Protein AF-A0A6N8NUA3-F1 (afdb_monomer_lite)

Structure (mmCIF, N/CA/C/O backbone):
data_AF-A0A6N8NUA3-F1
#
_entry.id   AF-A0A6N8NUA3-F1
#
loop_
_atom_site.group_PDB
_atom_site.id
_atom_site.type_symbol
_atom_site.label_atom_id
_atom_site.label_alt_id
_atom_site.label_comp_id
_atom_site.label_asym_id
_atom_site.label_entity_id
_atom_site.label_seq_id
_atom_site.pdbx_PDB_ins_code
_atom_site.Cartn_x
_atom_site.Cartn_y
_atom_site.Cartn_z
_atom_site.occupancy
_atom_site.B_iso_or_equiv
_atom_site.auth_seq_id
_atom_site.auth_comp_id
_atom_site.auth_asym_id
_atom_site.auth_atom_id
_atom_site.pdbx_PDB_model_num
ATOM 1 N N . ASN A 1 1 ? -1.087 -1.742 -4.085 1.00 94.00 1 ASN A N 1
ATOM 2 C CA . ASN A 1 1 ? -1.673 -2.567 -3.005 1.00 94.00 1 ASN A CA 1
ATOM 3 C C . ASN A 1 1 ? -3.126 -2.852 -3.309 1.00 94.00 1 ASN A C 1
ATOM 5 O O . ASN A 1 1 ? -3.869 -1.908 -3.528 1.00 94.00 1 ASN A O 1
ATOM 9 N N . MET A 1 2 ? -3.511 -4.124 -3.351 1.00 96.88 2 MET A N 1
ATOM 10 C CA . MET A 1 2 ? -4.907 -4.555 -3.400 1.00 96.88 2 MET A CA 1
ATOM 11 C C . MET A 1 2 ? -5.216 -5.267 -2.086 1.00 96.88 2 MET A C 1
ATOM 13 O O . MET A 1 2 ? -4.461 -6.149 -1.675 1.00 96.88 2 MET A O 1
ATOM 17 N N . VAL A 1 3 ? -6.292 -4.846 -1.430 1.00 97.88 3 VAL A N 1
ATOM 18 C CA . VAL A 1 3 ? -6.816 -5.449 -0.201 1.00 97.88 3 VAL A CA 1
ATOM 19 C C . VAL A 1 3 ? -8.225 -5.954 -0.476 1.00 97.88 3 VAL A C 1
ATOM 21 O O . VAL A 1 3 ? -8.944 -5.342 -1.266 1.00 97.88 3 VAL A O 1
ATOM 24 N N . TYR A 1 4 ? -8.608 -7.070 0.137 1.00 97.56 4 TYR A N 1
ATOM 25 C CA . TYR A 1 4 ? -9.948 -7.628 -0.008 1.00 97.56 4 TYR A CA 1
ATOM 26 C C . TYR A 1 4 ? -10.463 -8.208 1.307 1.00 97.56 4 TYR A C 1
ATOM 28 O O . TYR A 1 4 ? -9.679 -8.568 2.188 1.00 97.56 4 TYR A O 1
ATOM 36 N N . ALA A 1 5 ? -11.786 -8.314 1.380 1.00 97.12 5 ALA A N 1
ATOM 37 C CA . ALA A 1 5 ? -12.516 -9.127 2.337 1.00 97.12 5 ALA A CA 1
ATOM 38 C C . ALA A 1 5 ? -13.622 -9.892 1.589 1.00 97.12 5 ALA A C 1
ATOM 40 O O . ALA A 1 5 ? -14.141 -9.375 0.595 1.00 97.12 5 ALA A O 1
ATOM 41 N N . ASP A 1 6 ? -13.969 -11.099 2.029 1.00 98.06 6 ASP A N 1
ATOM 42 C CA . ASP A 1 6 ? -15.031 -11.911 1.419 1.00 98.06 6 ASP A CA 1
ATOM 43 C C . ASP A 1 6 ? -16.120 -12.348 2.416 1.00 98.06 6 ASP A C 1
ATOM 45 O O . ASP A 1 6 ? -16.045 -12.092 3.619 1.00 98.06 6 ASP A O 1
ATOM 49 N N . VAL A 1 7 ? -17.170 -12.988 1.891 1.00 98.00 7 VAL A N 1
ATOM 50 C CA . VAL A 1 7 ? -18.339 -13.441 2.669 1.00 98.00 7 VAL A CA 1
ATOM 51 C C . VAL A 1 7 ? -18.059 -14.660 3.553 1.00 98.00 7 VAL A C 1
ATOM 53 O O . VAL A 1 7 ? -18.879 -14.981 4.408 1.00 98.00 7 VAL A O 1
ATOM 56 N N . GLU A 1 8 ? -16.922 -15.333 3.365 1.00 98.25 8 GLU A N 1
ATOM 57 C CA . GLU A 1 8 ? -16.464 -16.433 4.223 1.00 98.25 8 GLU A CA 1
ATOM 58 C C . GLU A 1 8 ? -15.652 -15.911 5.420 1.00 98.25 8 GLU A C 1
ATOM 60 O O . GLU A 1 8 ? -15.289 -16.676 6.314 1.00 98.25 8 GLU A O 1
ATOM 65 N N . GLY A 1 9 ? -15.406 -14.597 5.468 1.00 96.25 9 GLY A N 1
ATOM 66 C CA . GLY A 1 9 ? -14.662 -13.932 6.529 1.00 96.25 9 GLY A CA 1
ATOM 67 C C . GLY A 1 9 ? -13.156 -13.888 6.286 1.00 96.25 9 GLY A C 1
ATOM 68 O O . GLY A 1 9 ? -12.416 -13.567 7.217 1.00 96.25 9 GLY A O 1
ATOM 69 N N . ASN A 1 10 ? -12.681 -14.186 5.070 1.00 98.31 10 ASN A N 1
ATOM 70 C CA . ASN A 1 10 ? -11.266 -14.022 4.760 1.00 98.31 10 ASN A CA 1
ATOM 71 C C . ASN A 1 10 ? -10.935 -12.556 4.503 1.00 98.31 10 ASN A C 1
ATOM 73 O O . ASN A 1 10 ? -11.705 -11.826 3.878 1.00 98.31 10 ASN A O 1
ATOM 77 N N . ILE A 1 11 ? -9.733 -12.163 4.910 1.00 98.19 11 ILE A N 1
ATOM 78 C CA . ILE A 1 11 ? -9.096 -10.913 4.511 1.00 98.19 11 ILE A CA 1
ATOM 79 C C . ILE A 1 11 ? -7.761 -11.211 3.848 1.00 98.19 11 ILE A C 1
ATOM 81 O O . ILE A 1 11 ? -7.002 -12.081 4.285 1.00 98.19 11 ILE A O 1
ATOM 85 N N . GLY A 1 12 ? -7.432 -10.454 2.809 1.00 98.19 12 GLY A N 1
ATOM 86 C CA . GLY A 1 12 ? -6.157 -10.630 2.140 1.00 98.19 12 GLY A CA 1
ATOM 87 C C . GLY A 1 12 ? -5.601 -9.375 1.503 1.00 98.19 12 GLY A C 1
ATOM 88 O O . GLY A 1 12 ? -6.274 -8.364 1.305 1.00 98.19 12 GLY A O 1
ATOM 89 N N . TYR A 1 13 ? -4.314 -9.467 1.209 1.00 98.12 13 TYR A N 1
ATOM 90 C CA . TYR A 1 13 ? -3.499 -8.409 0.648 1.00 98.12 13 TYR A CA 1
ATOM 91 C C . TYR A 1 13 ? -2.567 -8.983 -0.407 1.00 98.12 13 TYR A C 1
ATOM 93 O O . TYR A 1 13 ? -1.957 -10.036 -0.214 1.00 98.12 13 TYR A O 1
ATOM 101 N N . VAL A 1 14 ? -2.398 -8.236 -1.492 1.00 96.62 14 VAL A N 1
ATOM 102 C CA . VAL A 1 14 ? -1.328 -8.455 -2.456 1.00 96.62 14 VAL A CA 1
ATOM 103 C C . VAL A 1 14 ? -0.785 -7.121 -2.960 1.00 96.62 14 VAL A C 1
ATOM 105 O O . VAL A 1 14 ? -1.530 -6.173 -3.242 1.00 96.62 14 VAL A O 1
ATOM 108 N N . SER A 1 15 ? 0.533 -7.047 -3.126 1.00 95.94 15 SER A N 1
ATOM 109 C CA . SER A 1 15 ? 1.147 -6.014 -3.956 1.00 95.94 15 SER A CA 1
ATOM 110 C C . SER A 1 15 ? 0.789 -6.277 -5.422 1.00 95.94 15 SER A C 1
ATOM 112 O O . SER A 1 15 ? 1.426 -7.067 -6.124 1.00 95.94 15 SER A O 1
ATOM 114 N N . ALA A 1 16 ? -0.325 -5.683 -5.848 1.00 92.75 16 ALA A N 1
ATOM 115 C CA . ALA A 1 16 ? -0.829 -5.783 -7.210 1.00 92.75 16 ALA A CA 1
ATOM 116 C C . ALA A 1 16 ? 0.056 -5.008 -8.198 1.00 92.75 16 ALA A C 1
ATOM 118 O O . ALA A 1 16 ? 0.667 -4.000 -7.844 1.00 92.75 16 ALA A O 1
ATOM 119 N N . GLY A 1 17 ? 0.061 -5.461 -9.451 1.00 92.50 17 GLY A N 1
ATOM 120 C CA . GLY A 1 17 ? 0.871 -4.892 -10.526 1.00 92.50 17 GLY A CA 1
ATOM 121 C C . GLY A 1 17 ? 2.084 -5.751 -10.882 1.00 92.50 17 GLY A C 1
ATOM 122 O O . GLY A 1 17 ? 2.422 -6.720 -10.192 1.00 92.50 17 GLY A O 1
ATOM 123 N N . ARG A 1 18 ? 2.709 -5.402 -12.010 1.00 95.25 18 ARG A N 1
ATOM 124 C CA . ARG A 1 18 ? 3.973 -5.982 -12.469 1.00 95.25 18 ARG A CA 1
ATOM 125 C C . ARG A 1 18 ? 5.102 -5.053 -12.047 1.00 95.25 18 ARG A C 1
ATOM 127 O O . ARG A 1 18 ? 5.049 -3.864 -12.342 1.00 95.25 18 ARG A O 1
ATOM 134 N N . VAL A 1 19 ? 6.113 -5.609 -11.391 1.00 95.88 19 VAL A N 1
ATOM 135 C CA . VAL A 1 19 ? 7.308 -4.868 -10.977 1.00 95.88 19 VAL A CA 1
ATOM 136 C C . VAL A 1 19 ? 8.444 -5.279 -11.907 1.00 95.88 19 VAL A C 1
ATOM 138 O O . VAL A 1 19 ? 8.739 -6.475 -11.967 1.00 95.88 19 VAL A O 1
ATOM 141 N N . PRO A 1 20 ? 9.020 -4.355 -12.690 1.00 96.12 20 PRO A N 1
ATOM 142 C CA . PRO A 1 20 ? 10.084 -4.693 -13.621 1.00 96.12 20 PRO A CA 1
ATOM 143 C C . PRO A 1 20 ? 11.374 -5.044 -12.881 1.00 96.12 20 PRO A C 1
ATOM 145 O O . PRO A 1 20 ? 11.720 -4.413 -11.884 1.00 96.12 20 PRO A O 1
ATOM 148 N N . LEU A 1 21 ? 12.091 -6.039 -13.394 1.00 96.25 21 LEU A N 1
ATOM 149 C CA . LEU A 1 21 ? 13.466 -6.311 -12.994 1.00 96.25 21 LEU A CA 1
ATOM 150 C C . LEU A 1 21 ? 14.394 -5.464 -13.855 1.00 96.25 21 LEU A C 1
ATOM 152 O O . LEU A 1 21 ? 14.280 -5.471 -15.081 1.00 96.25 21 LEU A O 1
ATOM 156 N N . ARG A 1 22 ? 15.316 -4.761 -13.205 1.00 94.25 22 ARG A N 1
ATOM 157 C CA . ARG A 1 22 ? 16.369 -3.978 -13.854 1.00 94.25 22 ARG A CA 1
ATOM 158 C C . ARG A 1 22 ? 17.685 -4.745 -13.777 1.00 94.25 22 ARG A C 1
ATOM 160 O O . ARG A 1 22 ? 17.889 -5.515 -12.836 1.00 94.25 22 ARG A O 1
ATOM 167 N N . GLY A 1 23 ? 18.529 -4.587 -14.793 1.00 92.00 23 GLY A N 1
ATOM 168 C CA . GLY A 1 23 ? 19.850 -5.211 -14.823 1.00 92.00 23 GLY A CA 1
ATOM 169 C C . GLY A 1 23 ? 20.750 -4.698 -13.697 1.00 92.00 23 GLY A C 1
ATOM 170 O O . GLY A 1 23 ? 20.531 -3.613 -13.168 1.00 92.00 23 GLY A O 1
ATOM 171 N N . ALA A 1 24 ? 21.782 -5.468 -13.343 1.00 91.38 24 ALA A N 1
ATOM 172 C CA . ALA A 1 24 ? 22.755 -5.054 -12.326 1.00 91.38 24 ALA A CA 1
ATOM 173 C C . ALA A 1 24 ? 23.539 -3.786 -12.724 1.00 91.38 24 ALA A C 1
ATOM 175 O O . ALA A 1 24 ? 24.013 -3.067 -11.851 1.00 91.38 24 ALA A O 1
ATOM 176 N N . ASP A 1 25 ? 23.633 -3.513 -14.029 1.00 94.50 25 ASP A N 1
ATOM 177 C CA . ASP A 1 25 ? 24.328 -2.355 -14.601 1.00 94.50 25 ASP A CA 1
ATOM 178 C C . ASP A 1 25 ? 23.411 -1.122 -14.792 1.00 94.50 25 ASP A C 1
ATOM 180 O O . ASP A 1 25 ? 23.856 -0.100 -15.329 1.00 94.50 25 ASP A O 1
ATOM 184 N N . ASP A 1 26 ? 22.135 -1.203 -14.385 1.00 95.25 26 ASP A N 1
ATOM 185 C CA . ASP A 1 26 ? 21.214 -0.059 -14.334 1.00 95.25 26 ASP A CA 1
ATOM 186 C C . ASP A 1 26 ? 21.506 0.763 -13.073 1.00 95.25 26 ASP A C 1
ATOM 188 O O . ASP A 1 26 ? 21.111 0.395 -11.969 1.00 95.25 26 ASP A O 1
ATOM 192 N N . ASP A 1 27 ? 22.198 1.885 -13.251 1.00 94.62 27 ASP A N 1
ATOM 193 C CA . ASP A 1 27 ? 22.587 2.820 -12.191 1.00 94.62 27 ASP A CA 1
ATOM 194 C C . ASP A 1 27 ? 21.517 3.872 -11.858 1.00 94.62 27 ASP A C 1
ATOM 196 O O . ASP A 1 27 ? 21.684 4.650 -10.917 1.00 94.62 27 ASP A O 1
ATOM 200 N N . LEU A 1 28 ? 20.419 3.920 -12.617 1.00 94.38 28 LEU A N 1
ATOM 201 C CA . LEU A 1 28 ? 19.330 4.872 -12.403 1.00 94.38 28 LEU A CA 1
ATOM 202 C C . LEU A 1 28 ? 18.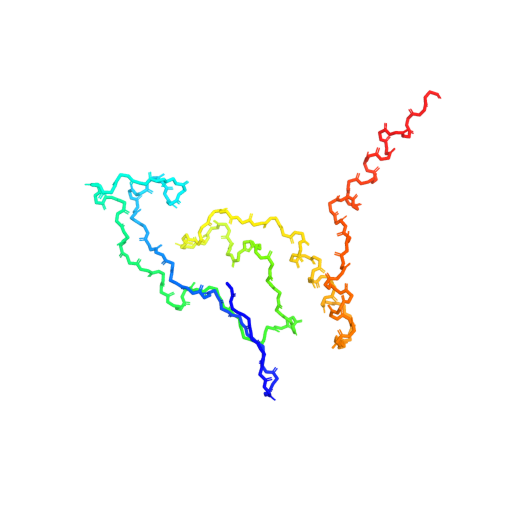215 4.268 -11.557 1.00 94.38 28 LEU A C 1
ATOM 204 O O . LEU A 1 28 ? 17.462 5.011 -10.932 1.00 94.38 28 LEU A O 1
ATOM 208 N N . HIS A 1 29 ? 18.066 2.942 -11.556 1.00 89.44 29 HIS A N 1
ATOM 209 C CA . HIS A 1 29 ? 17.057 2.207 -10.785 1.00 89.44 29 HIS A CA 1
ATOM 210 C C . HIS A 1 29 ? 15.615 2.722 -10.997 1.00 89.44 29 HIS A C 1
ATOM 212 O O . HIS A 1 29 ? 14.732 2.543 -10.160 1.00 89.44 29 HIS A O 1
ATOM 218 N N . GLY A 1 30 ? 15.347 3.361 -12.143 1.00 89.81 30 GLY A N 1
ATOM 219 C CA . GLY A 1 30 ? 14.065 4.003 -12.447 1.00 89.81 30 GLY A CA 1
ATOM 220 C C . GLY A 1 30 ? 13.769 5.300 -11.681 1.00 89.81 30 GLY A C 1
ATOM 221 O O . GLY A 1 30 ? 12.624 5.741 -11.701 1.00 89.81 30 GLY A O 1
ATOM 222 N N . LEU A 1 31 ? 14.765 5.904 -11.029 1.00 92.75 31 LEU A N 1
ATOM 223 C CA . LEU A 1 31 ? 14.656 7.179 -10.305 1.00 92.75 31 LEU A CA 1
ATOM 224 C C . LEU A 1 31 ? 14.752 8.409 -11.216 1.00 92.75 31 LEU A C 1
ATOM 226 O O . LEU A 1 31 ? 14.416 9.519 -10.810 1.00 92.75 31 LEU A O 1
ATOM 230 N N . ALA A 1 32 ? 15.226 8.225 -12.446 1.00 93.62 32 ALA A N 1
ATOM 231 C CA . ALA A 1 32 ? 15.369 9.279 -13.438 1.00 93.62 32 ALA A CA 1
ATOM 232 C C . ALA A 1 32 ? 15.098 8.732 -14.849 1.00 93.62 32 ALA A C 1
ATOM 234 O O . ALA A 1 32 ? 15.150 7.516 -15.054 1.00 93.62 32 ALA A O 1
ATOM 235 N N . PRO A 1 33 ? 14.814 9.604 -15.836 1.00 95.69 33 PRO A N 1
ATOM 236 C CA . PRO A 1 33 ? 14.715 9.190 -17.230 1.00 95.69 33 PRO A CA 1
ATOM 237 C C . PRO A 1 33 ? 16.006 8.510 -17.706 1.00 95.69 33 PRO A C 1
ATOM 239 O O . PRO A 1 33 ? 17.083 9.100 -17.631 1.00 95.69 33 PRO A O 1
ATOM 242 N N . SER A 1 34 ? 15.885 7.287 -18.221 1.00 95.69 34 SER A N 1
ATOM 243 C CA . SER A 1 34 ? 17.020 6.507 -18.719 1.00 95.69 34 SER A CA 1
ATOM 244 C C . SER A 1 34 ? 17.304 6.766 -20.206 1.00 95.69 34 SER A C 1
ATOM 246 O O . SER A 1 34 ? 16.361 6.915 -20.991 1.00 95.69 34 SER A O 1
ATOM 248 N N . PRO A 1 35 ? 18.581 6.767 -20.630 1.00 96.94 35 PRO A N 1
ATOM 249 C CA . PRO A 1 35 ? 18.984 6.663 -22.033 1.00 96.94 35 PRO A CA 1
ATOM 250 C C . PRO A 1 35 ? 18.412 5.412 -22.718 1.00 96.94 35 PRO A C 1
ATOM 252 O O . PRO A 1 35 ? 18.985 4.329 -22.661 1.00 96.94 35 PRO A O 1
ATOM 255 N N . GLY A 1 36 ? 17.281 5.551 -23.412 1.00 96.06 36 GLY A N 1
ATOM 256 C CA . GLY A 1 36 ? 16.577 4.415 -24.029 1.00 96.06 36 GLY A CA 1
ATOM 257 C C . GLY A 1 36 ? 17.310 3.733 -25.195 1.00 96.06 36 GLY A C 1
ATOM 258 O O . GLY A 1 36 ? 16.804 2.761 -25.742 1.00 96.06 36 GLY A O 1
ATOM 259 N N . TRP A 1 37 ? 18.470 4.250 -25.609 1.00 96.81 37 TRP A N 1
ATOM 260 C CA . TRP A 1 37 ? 19.339 3.628 -26.615 1.00 96.81 37 TRP A CA 1
ATOM 261 C C . TRP A 1 37 ? 20.418 2.716 -26.006 1.00 96.81 37 TRP A C 1
ATOM 263 O O . TRP A 1 37 ? 21.140 2.060 -26.753 1.00 96.81 37 TRP A O 1
ATOM 273 N N . GLU A 1 38 ? 20.557 2.669 -24.678 1.00 97.31 38 GLU A N 1
ATOM 274 C CA . GLU A 1 38 ? 21.504 1.792 -23.983 1.00 97.31 38 GLU A CA 1
ATOM 275 C C . GLU A 1 38 ? 20.772 0.591 -23.372 1.00 97.31 38 GLU A C 1
ATOM 277 O O . GLU A 1 38 ? 19.969 0.744 -22.453 1.00 97.31 38 GLU A O 1
ATOM 282 N N . SER A 1 39 ? 21.108 -0.625 -23.813 1.00 95.88 39 SER A N 1
ATOM 283 C CA . SER A 1 39 ? 20.444 -1.861 -23.363 1.00 95.88 39 SER A CA 1
ATOM 284 C C . SER A 1 39 ? 20.598 -2.155 -21.868 1.00 95.88 39 SER A C 1
ATOM 286 O O . SER A 1 39 ? 19.880 -2.989 -21.323 1.00 95.88 39 SER A O 1
ATOM 288 N N . ARG A 1 40 ? 21.536 -1.488 -21.178 1.00 96.31 40 ARG A N 1
ATOM 289 C CA . ARG A 1 40 ? 21.711 -1.624 -19.723 1.00 96.31 40 ARG A CA 1
ATOM 290 C C . ARG A 1 40 ? 20.490 -1.153 -18.925 1.00 96.31 40 ARG A C 1
ATOM 292 O O . ARG A 1 40 ? 20.328 -1.572 -17.786 1.00 96.31 40 ARG A O 1
ATOM 299 N N . TYR A 1 41 ? 19.634 -0.330 -19.533 1.00 97.00 41 TYR A N 1
ATOM 300 C CA . TYR A 1 41 ? 18.402 0.188 -18.934 1.00 97.00 41 TYR A CA 1
ATOM 301 C C . TYR A 1 41 ? 17.138 -0.583 -19.333 1.00 97.00 41 TYR A C 1
ATOM 303 O O . TYR A 1 41 ? 16.036 -0.237 -18.896 1.00 97.00 41 TYR A O 1
ATOM 311 N N . ASP A 1 42 ? 17.271 -1.625 -20.155 1.00 95.88 42 ASP A N 1
ATOM 312 C CA . ASP A 1 42 ? 16.140 -2.473 -20.513 1.00 95.88 42 ASP A CA 1
ATOM 313 C C . ASP A 1 42 ? 15.660 -3.281 -19.300 1.00 95.88 42 ASP A C 1
ATOM 315 O O . ASP A 1 42 ? 16.430 -3.724 -18.442 1.00 95.88 42 ASP A O 1
ATOM 319 N N . TRP A 1 43 ? 14.352 -3.527 -19.240 1.00 96.00 43 TRP A N 1
ATOM 320 C CA . TRP A 1 43 ? 13.796 -4.446 -18.252 1.00 96.00 43 TRP A CA 1
ATOM 321 C C . TRP A 1 43 ? 14.156 -5.883 -18.626 1.00 96.00 43 TRP A C 1
ATOM 323 O O . TRP A 1 43 ? 13.799 -6.365 -19.700 1.00 96.00 43 TRP A O 1
ATOM 333 N N . ILE A 1 44 ? 14.790 -6.607 -17.705 1.00 96.31 44 ILE A N 1
ATOM 334 C CA . ILE A 1 44 ? 15.236 -7.996 -17.914 1.00 96.31 44 ILE A CA 1
ATOM 335 C C . ILE A 1 44 ? 14.190 -9.037 -17.493 1.00 96.31 44 ILE A C 1
ATOM 337 O O . ILE A 1 44 ? 14.455 -10.237 -17.452 1.00 96.31 44 ILE A O 1
ATOM 341 N N . GLY A 1 45 ? 12.989 -8.583 -17.145 1.00 96.81 45 GLY A N 1
ATOM 342 C CA . GLY A 1 45 ? 11.892 -9.425 -16.697 1.00 96.81 45 GLY A CA 1
ATOM 343 C C . GLY A 1 45 ? 11.014 -8.712 -15.682 1.00 96.81 45 GLY A C 1
ATOM 344 O O . GLY A 1 45 ? 10.971 -7.484 -15.614 1.00 96.81 45 GLY A O 1
ATOM 345 N N . TYR A 1 46 ? 10.303 -9.501 -14.882 1.00 97.81 46 TYR A N 1
ATOM 346 C CA . TYR A 1 46 ? 9.420 -9.006 -13.834 1.00 97.81 46 TYR A CA 1
ATOM 347 C C . TYR A 1 46 ? 9.589 -9.839 -12.572 1.00 97.81 46 TYR A C 1
ATOM 349 O O . TYR A 1 46 ? 9.864 -11.037 -12.654 1.00 97.81 46 TYR A O 1
ATOM 357 N N . VAL A 1 47 ? 9.397 -9.208 -11.414 1.00 96.94 47 VAL A N 1
ATOM 358 C CA . VAL A 1 47 ? 9.402 -9.896 -10.121 1.00 96.94 47 VAL A CA 1
ATOM 359 C C . VAL A 1 47 ? 8.389 -11.049 -10.170 1.00 96.94 47 VAL A C 1
ATOM 361 O O . VAL A 1 47 ? 7.229 -10.810 -10.529 1.00 96.94 47 VAL A O 1
ATOM 364 N N . PRO A 1 48 ? 8.789 -12.289 -9.821 1.00 96.06 48 PRO A N 1
ATOM 365 C CA . PRO A 1 48 ? 7.878 -13.426 -9.802 1.00 96.06 48 PRO A CA 1
ATOM 366 C C . PRO A 1 48 ? 6.686 -13.169 -8.884 1.00 96.06 48 PRO A C 1
ATOM 368 O O . PRO A 1 48 ? 6.848 -12.635 -7.788 1.00 96.06 48 PRO A O 1
ATOM 371 N N . GLU A 1 49 ? 5.493 -13.613 -9.285 1.00 94.50 49 GLU A N 1
ATOM 372 C CA . GLU A 1 49 ? 4.279 -13.434 -8.481 1.00 94.50 49 GLU A CA 1
ATOM 373 C C . GLU A 1 49 ? 4.475 -13.920 -7.041 1.00 94.50 49 GLU A C 1
ATOM 375 O O . GLU A 1 49 ? 4.136 -13.203 -6.099 1.00 94.50 49 GLU A O 1
ATOM 380 N N . SER A 1 50 ? 5.072 -15.103 -6.861 1.00 94.25 50 SER A N 1
ATOM 381 C CA . SER A 1 50 ? 5.356 -15.722 -5.558 1.00 94.25 50 SER A CA 1
ATOM 382 C C . SER A 1 50 ? 6.270 -14.894 -4.652 1.00 94.25 50 SER A C 1
ATOM 384 O O . SER A 1 50 ? 6.199 -15.054 -3.438 1.00 94.25 50 SER A O 1
ATOM 386 N N . ALA A 1 51 ? 7.087 -14.005 -5.218 1.00 95.06 51 ALA A N 1
ATOM 387 C CA . ALA A 1 51 ? 7.986 -13.127 -4.477 1.00 95.06 51 ALA A CA 1
ATOM 388 C C . ALA A 1 51 ? 7.341 -11.790 -4.078 1.00 95.06 51 ALA A C 1
ATOM 390 O O . ALA A 1 51 ? 7.937 -11.017 -3.329 1.00 95.06 51 ALA A O 1
ATOM 391 N N . LYS A 1 52 ? 6.135 -11.482 -4.572 1.00 95.69 52 LYS A N 1
ATOM 392 C CA . LYS A 1 52 ? 5.458 -10.229 -4.224 1.00 95.69 52 LYS A CA 1
ATOM 393 C C . LYS A 1 52 ? 4.867 -10.286 -2.815 1.00 95.69 52 LYS A C 1
ATOM 395 O O . LYS A 1 52 ? 4.251 -11.302 -2.470 1.00 95.69 52 LYS A O 1
ATOM 400 N N . PRO A 1 53 ? 4.969 -9.186 -2.037 1.00 96.06 53 PRO A N 1
ATOM 401 C CA . PRO A 1 53 ? 4.342 -9.080 -0.727 1.00 96.06 53 PRO A CA 1
ATOM 402 C C . PRO A 1 53 ? 2.862 -9.447 -0.782 1.00 96.06 53 PRO A C 1
ATOM 404 O O . PRO A 1 53 ? 2.113 -8.942 -1.625 1.00 96.06 53 PRO A O 1
ATOM 407 N N . ARG A 1 54 ? 2.455 -10.336 0.120 1.00 96.19 54 ARG A N 1
ATOM 408 C CA . ARG A 1 54 ? 1.088 -10.838 0.231 1.00 96.19 54 ARG A CA 1
ATOM 409 C C . ARG A 1 54 ? 0.791 -11.271 1.659 1.00 96.19 54 ARG A C 1
ATOM 411 O O . ARG A 1 54 ? 1.704 -11.621 2.400 1.00 96.19 54 ARG A O 1
ATOM 418 N N . SER A 1 55 ? -0.483 -11.272 2.020 1.00 97.12 55 SER A N 1
ATOM 419 C CA . SER A 1 55 ? -0.966 -11.785 3.300 1.00 97.12 55 SER A CA 1
ATOM 420 C C . SER A 1 55 ? -2.374 -12.343 3.130 1.00 97.12 55 SER A C 1
ATOM 422 O O . SER A 1 55 ? -3.151 -11.818 2.333 1.00 97.12 55 SER A O 1
ATOM 424 N N . LEU A 1 56 ? -2.690 -13.406 3.863 1.00 98.06 56 LEU A N 1
ATOM 425 C CA . LEU A 1 56 ? -4.017 -14.009 3.940 1.00 98.06 56 LEU A CA 1
ATOM 426 C C . LEU A 1 56 ? -4.285 -14.335 5.405 1.00 98.06 56 LEU A C 1
ATOM 428 O O . LEU A 1 56 ? -3.486 -15.049 6.010 1.00 98.06 56 LEU A O 1
ATOM 432 N N . ASN A 1 57 ? -5.378 -13.804 5.954 1.00 98.00 57 ASN A N 1
ATOM 433 C CA . ASN A 1 57 ? -5.811 -14.010 7.338 1.00 98.00 57 ASN A CA 1
ATOM 434 C C . ASN A 1 57 ? -4.659 -13.887 8.359 1.00 98.00 57 ASN A C 1
ATOM 436 O O . ASN A 1 57 ? -4.363 -14.847 9.079 1.00 98.00 57 ASN A O 1
ATOM 440 N N . PRO A 1 58 ? -3.952 -12.738 8.409 1.00 96.56 58 PRO A N 1
ATOM 441 C CA . PRO A 1 58 ? -2.827 -12.583 9.318 1.00 96.56 58 PRO A CA 1
ATOM 442 C C . PRO A 1 58 ? -3.291 -12.669 10.776 1.00 96.56 58 PRO A C 1
ATOM 444 O O . PRO A 1 58 ? -4.397 -12.255 11.121 1.00 96.56 58 PRO A O 1
ATOM 447 N N . ARG A 1 59 ? -2.409 -13.150 11.661 1.00 95.12 59 ARG A N 1
ATOM 448 C CA . ARG A 1 59 ? -2.703 -13.333 13.096 1.00 95.12 59 ARG A CA 1
ATOM 449 C C . ARG A 1 59 ? -3.163 -12.051 13.802 1.00 95.12 59 ARG A C 1
ATOM 451 O O . ARG A 1 59 ? -3.870 -12.137 14.797 1.00 95.12 59 ARG A O 1
ATOM 458 N N . GLU A 1 60 ? -2.752 -10.887 13.303 1.00 92.75 60 GLU A N 1
ATOM 459 C CA . GLU A 1 60 ? -3.178 -9.581 13.821 1.00 92.75 60 GLU A CA 1
ATOM 460 C C . GLU A 1 60 ? -4.675 -9.293 13.605 1.00 92.75 60 GLU A C 1
ATOM 462 O O . GLU A 1 60 ? -5.216 -8.412 14.261 1.00 92.75 60 GLU A O 1
ATOM 467 N N . GLY A 1 61 ? -5.360 -10.047 12.737 1.00 94.06 61 GLY A N 1
ATOM 468 C CA . GLY A 1 61 ? -6.807 -9.942 12.531 1.00 94.06 61 GLY A CA 1
ATOM 469 C C . GLY A 1 61 ? -7.248 -8.758 11.667 1.00 94.06 61 GLY A C 1
ATOM 470 O O . GLY A 1 61 ? -8.441 -8.573 11.456 1.00 94.06 61 GLY A O 1
ATOM 471 N N . PHE A 1 62 ? -6.309 -7.974 11.135 1.00 94.81 62 PHE A N 1
ATOM 472 C CA . PHE A 1 62 ? -6.583 -6.877 10.213 1.00 94.81 62 PHE A CA 1
ATOM 473 C C . PHE A 1 62 ? -5.475 -6.748 9.161 1.00 94.81 62 PHE A C 1
ATOM 475 O O . PHE A 1 62 ? -4.409 -7.346 9.274 1.00 94.81 62 PHE A O 1
ATOM 482 N N . ILE A 1 63 ? -5.727 -5.950 8.124 1.00 96.38 63 ILE A N 1
ATOM 483 C CA . ILE A 1 63 ? -4.744 -5.561 7.109 1.00 96.38 63 ILE A CA 1
ATOM 484 C C . ILE A 1 63 ? -4.843 -4.047 6.935 1.00 96.38 63 ILE A C 1
ATOM 486 O O . ILE A 1 63 ? -5.935 -3.516 6.752 1.00 96.38 63 ILE A O 1
ATOM 490 N N . ALA A 1 64 ? -3.704 -3.354 6.947 1.00 96.44 64 ALA A N 1
ATOM 491 C CA . ALA A 1 64 ? -3.634 -1.913 6.717 1.00 96.44 64 ALA A CA 1
ATOM 492 C C . ALA A 1 64 ? -2.630 -1.591 5.606 1.00 96.44 64 ALA A C 1
ATOM 494 O O . ALA A 1 64 ? -1.514 -2.110 5.588 1.00 96.44 64 ALA A O 1
ATOM 495 N N . THR A 1 65 ? -2.994 -0.702 4.681 1.00 97.00 65 THR A N 1
ATOM 496 C CA . THR A 1 65 ? -2.045 -0.138 3.711 1.00 97.00 65 THR A CA 1
ATOM 497 C C . THR A 1 65 ? -2.349 1.337 3.489 1.00 97.00 65 THR A C 1
ATOM 499 O O . THR A 1 65 ? -3.497 1.693 3.248 1.00 97.00 65 THR A O 1
ATOM 502 N N . ALA A 1 66 ? -1.324 2.179 3.538 1.00 97.44 66 ALA A N 1
ATOM 503 C CA . ALA A 1 66 ? -1.416 3.628 3.401 1.00 97.44 66 ALA A CA 1
ATOM 504 C C . ALA A 1 66 ? -0.146 4.198 2.739 1.00 97.44 66 ALA A C 1
ATOM 506 O O . ALA A 1 66 ? 0.415 5.191 3.189 1.00 97.44 66 ALA A O 1
ATOM 507 N N . ASN A 1 67 ? 0.305 3.560 1.650 1.00 97.00 67 ASN A N 1
ATOM 508 C CA . ASN A 1 67 ? 1.454 3.973 0.821 1.00 97.00 67 ASN A CA 1
ATOM 509 C C . ASN A 1 67 ? 2.823 3.962 1.528 1.00 97.00 67 ASN A C 1
ATOM 511 O O . ASN A 1 67 ? 3.804 4.448 0.963 1.00 97.00 67 ASN A O 1
ATOM 515 N N . GLN A 1 68 ? 2.897 3.389 2.729 1.00 96.75 68 GLN A N 1
ATOM 516 C CA . GLN A 1 68 ? 4.154 3.102 3.404 1.00 96.75 68 GLN A CA 1
ATOM 517 C C . GLN A 1 68 ? 4.955 2.047 2.633 1.00 96.75 68 GLN A C 1
ATOM 519 O O . GLN A 1 68 ? 4.390 1.267 1.860 1.00 96.75 68 GLN A O 1
ATOM 524 N N . ARG A 1 69 ? 6.261 1.972 2.898 1.00 96.31 69 ARG A N 1
ATOM 525 C CA . ARG A 1 69 ? 7.123 0.909 2.369 1.00 96.31 69 ARG A CA 1
ATOM 526 C C . ARG A 1 69 ? 6.603 -0.474 2.793 1.00 96.31 69 ARG A C 1
ATOM 528 O O . ARG A 1 69 ? 6.370 -0.717 3.972 1.00 96.31 69 ARG A O 1
ATOM 535 N N . ILE A 1 70 ? 6.425 -1.374 1.822 1.00 95.25 70 ILE A N 1
ATOM 536 C CA . ILE A 1 70 ? 5.808 -2.708 2.011 1.00 95.25 70 ILE A CA 1
ATOM 537 C C . ILE A 1 70 ? 6.807 -3.876 2.017 1.00 95.25 70 ILE A C 1
ATOM 539 O O . ILE A 1 70 ? 6.404 -5.036 2.087 1.00 95.25 70 ILE A O 1
ATOM 543 N N . VAL A 1 71 ? 8.097 -3.575 1.896 1.00 95.00 71 VAL A N 1
ATOM 544 C CA . VAL A 1 71 ? 9.206 -4.534 1.891 1.00 95.00 71 VAL A CA 1
ATOM 545 C C . VAL A 1 71 ? 10.303 -4.049 2.837 1.00 95.00 71 VAL A C 1
ATOM 547 O O . VAL A 1 71 ? 10.426 -2.836 3.040 1.00 95.00 71 VAL A O 1
ATOM 550 N N . PRO A 1 72 ? 11.106 -4.947 3.428 1.00 92.31 72 PRO A N 1
ATOM 551 C CA . PRO A 1 72 ? 12.236 -4.519 4.237 1.00 92.31 72 PRO A CA 1
ATOM 552 C C . PRO A 1 72 ? 13.291 -3.791 3.375 1.00 92.31 72 PRO A C 1
ATOM 554 O O . PRO A 1 72 ? 13.296 -3.940 2.149 1.00 92.31 72 PRO A O 1
ATOM 557 N N . PRO A 1 73 ? 14.175 -2.971 3.977 1.00 87.69 73 PRO A N 1
ATOM 558 C CA . PRO A 1 73 ? 15.201 -2.234 3.235 1.00 87.69 73 PRO A CA 1
ATOM 559 C C . PRO A 1 73 ? 16.158 -3.118 2.422 1.00 87.69 73 PRO A C 1
ATOM 561 O O . PRO A 1 73 ? 16.652 -2.676 1.393 1.00 87.69 73 PRO A O 1
ATOM 564 N N . ASP A 1 74 ? 16.391 -4.353 2.866 1.00 90.56 74 ASP A N 1
ATOM 565 C CA . ASP A 1 74 ? 17.282 -5.357 2.273 1.00 90.56 74 ASP A CA 1
ATOM 566 C C . ASP A 1 74 ? 16.542 -6.388 1.399 1.00 90.56 74 ASP A C 1
ATOM 568 O O . ASP A 1 74 ? 17.047 -7.479 1.131 1.00 90.56 74 ASP A O 1
ATOM 572 N N . ASN A 1 75 ? 15.327 -6.065 0.950 1.00 93.31 75 ASN A N 1
ATOM 573 C CA . ASN A 1 75 ? 14.540 -6.959 0.111 1.00 93.31 75 ASN A CA 1
ATOM 574 C C . ASN A 1 75 ? 15.270 -7.310 -1.197 1.00 93.31 75 ASN A C 1
ATOM 576 O O . ASN A 1 75 ? 15.810 -6.439 -1.873 1.00 93.31 75 ASN A O 1
ATOM 580 N N . ALA A 1 76 ? 15.203 -8.582 -1.602 1.00 92.62 76 ALA A N 1
ATOM 581 C CA . ALA A 1 76 ? 15.912 -9.093 -2.781 1.00 92.62 76 ALA A CA 1
ATOM 582 C C . ALA A 1 76 ? 15.494 -8.442 -4.114 1.00 92.62 76 ALA A C 1
ATOM 584 O O . ALA A 1 76 ? 16.223 -8.525 -5.099 1.00 92.62 76 ALA A O 1
ATOM 585 N N . PHE A 1 77 ? 14.312 -7.824 -4.159 1.00 93.69 77 PHE A N 1
ATOM 586 C CA . PHE A 1 77 ? 13.788 -7.142 -5.338 1.00 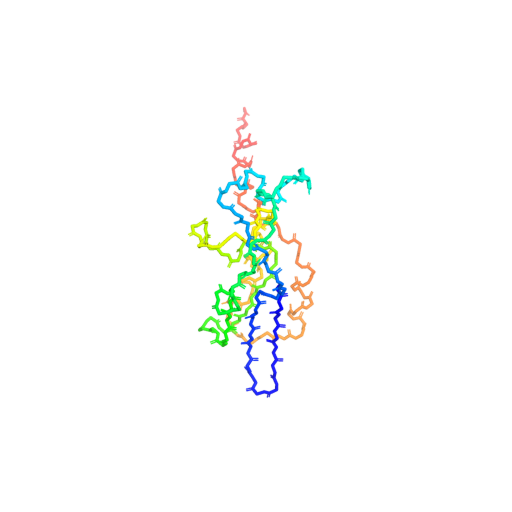93.69 77 PHE A CA 1
ATOM 587 C C . PHE A 1 77 ? 13.525 -5.666 -5.042 1.00 93.69 77 PHE A C 1
ATOM 589 O O . PHE A 1 77 ? 13.018 -5.320 -3.972 1.00 93.69 77 PHE A O 1
ATOM 596 N N . ASP A 1 78 ? 13.790 -4.813 -6.026 1.00 92.12 78 ASP A N 1
ATOM 597 C CA . ASP A 1 78 ? 13.453 -3.394 -5.967 1.00 92.12 78 ASP A CA 1
ATOM 598 C C . ASP A 1 78 ? 11.952 -3.183 -6.241 1.00 92.12 78 ASP A C 1
ATOM 600 O O . ASP A 1 78 ? 11.455 -3.477 -7.329 1.00 92.12 78 ASP A O 1
ATOM 604 N N . PHE A 1 79 ? 11.224 -2.680 -5.240 1.00 93.25 79 PHE A N 1
ATOM 605 C CA . PHE A 1 79 ? 9.803 -2.317 -5.336 1.00 93.25 79 PHE A CA 1
ATOM 606 C C . PHE A 1 79 ? 9.582 -0.803 -5.486 1.00 93.25 79 PHE A C 1
ATOM 608 O O . PHE A 1 79 ? 8.452 -0.332 -5.353 1.00 93.25 79 PHE A O 1
ATOM 615 N N . GLY A 1 80 ? 10.641 -0.050 -5.775 1.00 90.06 80 GLY A N 1
ATOM 616 C CA . GLY A 1 80 ? 10.656 1.403 -5.815 1.00 90.06 80 GLY A CA 1
ATOM 617 C C . GLY A 1 80 ? 11.190 2.023 -4.525 1.00 90.06 80 GLY A C 1
ATOM 618 O O . GLY A 1 80 ? 11.338 1.375 -3.483 1.00 90.06 80 GLY A O 1
ATOM 619 N N . HIS A 1 81 ? 11.456 3.324 -4.607 1.00 88.94 81 HIS A N 1
ATOM 620 C CA . HIS A 1 81 ? 12.170 4.079 -3.572 1.00 88.94 81 HIS A CA 1
ATOM 621 C C . HIS A 1 81 ? 11.325 5.191 -2.950 1.00 88.94 81 HIS A C 1
ATOM 623 O O . HIS A 1 81 ? 11.532 5.524 -1.782 1.00 88.94 81 HIS A O 1
ATOM 629 N N . ASP A 1 82 ? 10.338 5.698 -3.690 1.00 90.69 82 ASP A N 1
ATOM 630 C CA . ASP A 1 82 ? 9.457 6.777 -3.253 1.00 90.69 82 ASP A CA 1
ATOM 631 C C . ASP A 1 82 ? 8.270 6.221 -2.467 1.00 90.69 82 ASP A C 1
ATOM 633 O O . ASP A 1 82 ? 7.254 5.789 -3.016 1.00 90.69 82 ASP A O 1
ATOM 637 N N . TRP A 1 83 ? 8.415 6.233 -1.145 1.00 94.25 83 TRP A N 1
ATOM 638 C CA . TRP A 1 83 ? 7.387 5.797 -0.208 1.00 94.25 83 TRP A CA 1
ATOM 639 C C . TRP A 1 83 ? 6.912 6.969 0.636 1.00 94.25 83 TRP A C 1
ATOM 641 O O . TRP A 1 83 ? 7.694 7.843 1.010 1.00 94.25 83 TRP A O 1
ATOM 651 N N . VAL A 1 84 ? 5.631 6.960 0.996 1.00 96.31 84 VAL A N 1
ATOM 652 C CA . VAL A 1 84 ? 5.111 7.926 1.966 1.00 96.31 84 VAL A CA 1
ATOM 653 C C . VAL A 1 84 ? 5.575 7.512 3.362 1.00 96.31 84 VAL A C 1
ATOM 655 O O . VAL A 1 84 ? 5.632 6.320 3.680 1.00 96.31 84 VAL A O 1
ATOM 658 N N . LEU A 1 85 ? 5.897 8.496 4.205 1.00 95.31 85 LEU A N 1
ATOM 659 C CA . LEU A 1 85 ? 6.192 8.259 5.618 1.00 95.31 85 LEU A CA 1
ATOM 660 C C . LEU A 1 85 ? 5.029 7.506 6.296 1.00 95.31 85 LEU A C 1
ATOM 662 O O . LEU A 1 85 ? 3.863 7.711 5.944 1.00 95.31 85 LEU A O 1
ATOM 666 N N . PRO A 1 86 ? 5.316 6.629 7.273 1.00 95.81 86 PRO A N 1
ATOM 667 C CA . PRO A 1 86 ? 4.364 5.621 7.731 1.00 95.81 86 PRO A CA 1
ATOM 668 C C . PRO A 1 86 ? 3.245 6.163 8.627 1.00 95.81 86 PRO A C 1
ATOM 670 O O . PRO A 1 86 ? 2.406 5.380 9.051 1.00 95.81 86 PRO A O 1
ATOM 673 N N . TYR A 1 87 ? 3.165 7.471 8.881 1.00 96.12 87 TYR A N 1
ATOM 674 C CA . TYR A 1 87 ? 2.265 8.051 9.884 1.00 96.12 87 TYR A CA 1
ATOM 675 C C . TYR A 1 87 ? 0.799 7.634 9.723 1.00 96.12 87 TYR A C 1
ATOM 677 O O . TYR A 1 87 ? 0.166 7.232 10.693 1.00 96.12 87 TYR A O 1
ATOM 685 N N . ARG A 1 88 ? 0.261 7.646 8.493 1.00 96.81 88 ARG A N 1
ATOM 686 C CA . ARG A 1 88 ? -1.115 7.177 8.236 1.00 96.81 88 ARG A CA 1
ATOM 687 C C . ARG A 1 88 ? -1.264 5.678 8.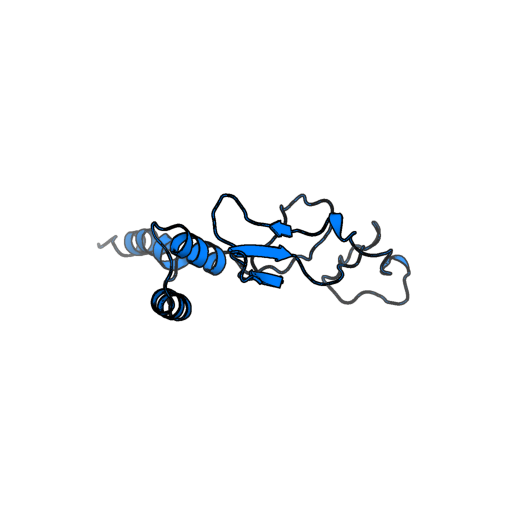471 1.00 96.81 88 ARG A C 1
ATOM 689 O O . ARG A 1 88 ? -2.272 5.234 9.003 1.00 96.81 88 ARG A O 1
ATOM 696 N N . TYR A 1 89 ? -0.268 4.897 8.062 1.00 97.25 89 TYR A N 1
ATOM 697 C CA . TYR A 1 89 ? -0.269 3.452 8.267 1.00 97.25 89 TYR A CA 1
ATOM 698 C C . TYR A 1 89 ? -0.243 3.109 9.759 1.00 97.25 89 TYR A C 1
ATOM 700 O O . TYR A 1 89 ? -1.057 2.312 10.211 1.00 97.25 89 TYR A O 1
ATOM 708 N N . GLU A 1 90 ? 0.644 3.742 10.522 1.00 95.69 90 GLU A N 1
ATOM 709 C CA . GLU A 1 90 ? 0.758 3.578 11.972 1.00 95.69 90 GLU A CA 1
ATOM 710 C C . GLU A 1 90 ? -0.534 3.996 12.676 1.00 95.69 90 GLU A C 1
ATOM 712 O O . GLU A 1 90 ? -1.065 3.217 13.464 1.00 95.69 90 GLU A O 1
ATOM 717 N N . ARG A 1 91 ? -1.114 5.144 12.304 1.00 95.06 91 ARG A N 1
ATOM 718 C CA . ARG A 1 91 ? -2.383 5.623 12.863 1.00 95.06 91 ARG A CA 1
ATOM 719 C C . ARG A 1 91 ? -3.543 4.653 12.628 1.00 95.06 91 ARG A C 1
ATOM 721 O O . ARG A 1 91 ? -4.277 4.328 13.557 1.00 95.06 91 ARG A O 1
ATOM 728 N N . ILE A 1 92 ? -3.670 4.121 11.409 1.00 95.69 92 ILE A N 1
ATOM 729 C CA . ILE A 1 92 ? -4.673 3.094 11.080 1.00 95.69 92 ILE A CA 1
ATOM 730 C C . ILE A 1 92 ? -4.443 1.824 11.912 1.00 95.69 92 ILE A C 1
ATOM 732 O O . ILE A 1 92 ? -5.404 1.210 12.370 1.00 95.69 92 ILE A O 1
ATOM 736 N N . ARG A 1 93 ? -3.185 1.419 12.131 1.00 95.06 93 ARG A N 1
ATOM 737 C CA . ARG A 1 93 ? -2.853 0.233 12.938 1.00 95.06 93 ARG A CA 1
ATOM 738 C C . ARG A 1 93 ? -3.177 0.403 14.412 1.00 95.06 93 ARG A C 1
ATOM 740 O O . ARG A 1 93 ? -3.696 -0.536 15.003 1.00 95.06 93 ARG A O 1
ATOM 747 N N . GLU A 1 94 ? -2.866 1.554 15.000 1.00 92.00 94 GLU A N 1
ATOM 748 C CA . GLU A 1 94 ? -3.254 1.879 16.378 1.00 92.00 94 GLU A CA 1
ATOM 749 C C . GLU A 1 94 ? -4.763 1.744 16.541 1.00 92.00 94 GLU A C 1
ATOM 751 O O . GLU A 1 94 ? -5.253 1.085 17.459 1.00 92.00 94 GLU A O 1
ATOM 756 N N . TRP A 1 95 ? -5.488 2.333 15.593 1.00 91.06 95 TRP A N 1
ATOM 757 C CA . TRP A 1 95 ? -6.928 2.354 15.625 1.00 91.06 95 TRP A CA 1
ATOM 758 C C . TRP A 1 95 ? -7.510 0.950 15.449 1.00 91.06 95 TRP A C 1
ATOM 760 O O . TRP A 1 95 ? -8.281 0.529 16.300 1.00 91.06 95 TRP A O 1
ATOM 770 N N . LEU A 1 96 ? -7.083 0.173 14.443 1.00 92.50 96 LEU A N 1
ATOM 771 C CA . LEU A 1 96 ? -7.556 -1.201 14.203 1.00 92.50 96 LEU A CA 1
ATOM 772 C C . LEU A 1 96 ? -7.124 -2.195 15.290 1.00 92.50 96 LEU A C 1
ATOM 774 O O . LEU A 1 96 ? -7.888 -3.101 15.616 1.00 92.50 96 LEU A O 1
ATOM 778 N N . GLY A 1 97 ? -5.933 -2.018 15.866 1.00 90.50 97 GLY A N 1
ATOM 779 C CA . GLY A 1 97 ? -5.345 -2.913 16.865 1.00 90.50 97 GLY A CA 1
ATOM 780 C C . GLY A 1 97 ? -5.955 -2.810 18.266 1.00 90.50 97 GLY A C 1
ATOM 781 O O . GLY A 1 97 ? -5.643 -3.635 19.124 1.00 90.50 97 GLY A O 1
ATOM 782 N N . GLY A 1 98 ? -6.816 -1.819 18.517 1.00 85.88 98 GLY A N 1
ATOM 783 C CA . GLY A 1 98 ? -7.592 -1.738 19.757 1.00 85.88 98 GLY A CA 1
ATOM 784 C C . GLY A 1 98 ? -8.582 -2.909 19.937 1.00 85.88 98 GLY A C 1
ATOM 785 O O . GLY A 1 98 ? -8.908 -3.605 18.972 1.00 85.88 98 GLY A O 1
ATOM 786 N N . PRO A 1 99 ? -9.075 -3.140 21.166 1.00 81.62 99 PRO A N 1
ATOM 787 C CA . PRO A 1 99 ? -10.003 -4.231 21.456 1.00 81.62 99 PRO A CA 1
ATOM 788 C C . PRO A 1 99 ? -11.373 -4.020 20.791 1.00 81.62 99 PRO A C 1
ATOM 790 O O . PRO A 1 99 ? -11.862 -2.898 20.708 1.00 81.62 99 PRO A O 1
ATOM 793 N N . GLY A 1 100 ? -12.028 -5.121 20.411 1.00 84.38 100 GLY A N 1
ATOM 794 C CA . GLY A 1 100 ? -13.400 -5.119 19.888 1.00 84.38 100 GLY A CA 1
ATOM 795 C C . GLY A 1 100 ? -13.502 -5.201 18.362 1.00 84.38 100 GLY A C 1
ATOM 796 O O . GLY A 1 100 ? -12.510 -5.137 17.640 1.00 84.38 100 GLY A O 1
ATOM 797 N N . GLN A 1 101 ? -14.730 -5.402 17.876 1.00 86.19 101 GLN A N 1
ATOM 798 C CA . GLN A 1 101 ? -15.039 -5.339 16.446 1.00 86.19 101 GLN A CA 1
ATOM 799 C C . GLN A 1 101 ? -15.214 -3.885 16.014 1.00 86.19 101 GLN A C 1
ATOM 801 O O . GLN A 1 101 ? -15.671 -3.059 16.799 1.00 86.19 101 GLN A O 1
ATOM 806 N N . ARG A 1 102 ? -14.880 -3.598 14.755 1.00 89.06 102 ARG A N 1
ATOM 807 C CA . ARG A 1 102 ? -15.080 -2.277 14.157 1.00 89.06 102 ARG A CA 1
ATOM 808 C C . ARG A 1 102 ? -16.438 -2.198 13.491 1.00 89.06 102 ARG A C 1
ATOM 810 O O . ARG A 1 102 ? -16.846 -3.114 12.780 1.00 89.06 102 ARG A O 1
ATOM 817 N N . THR A 1 103 ? -17.116 -1.092 13.729 1.00 91.44 103 THR A N 1
ATOM 818 C CA . THR A 1 103 ? -18.391 -0.739 13.126 1.00 91.44 103 THR A CA 1
ATOM 819 C C . THR A 1 103 ? -18.183 0.159 11.905 1.00 91.44 103 THR A C 1
ATOM 821 O O . THR A 1 103 ? -17.072 0.593 11.578 1.00 91.44 103 THR A O 1
ATOM 824 N N . LEU A 1 104 ? -19.277 0.433 11.196 1.00 92.12 104 LEU A N 1
ATOM 825 C CA . LEU A 1 104 ? -19.269 1.394 10.098 1.00 92.12 104 LEU A CA 1
ATOM 826 C C . LEU A 1 104 ? -19.003 2.823 10.596 1.00 92.12 104 LEU A C 1
ATOM 828 O O . LEU A 1 104 ? -18.279 3.556 9.931 1.00 92.12 104 LEU A O 1
ATOM 832 N N . GLU A 1 105 ? -19.547 3.188 11.760 1.00 93.62 105 GLU A N 1
ATOM 833 C CA . GLU A 1 105 ? -19.333 4.505 12.377 1.00 93.62 105 GLU A CA 1
ATOM 834 C C . GLU A 1 105 ? -17.857 4.715 12.696 1.00 93.62 105 GLU A C 1
ATOM 836 O O . GLU A 1 105 ? -17.261 5.703 12.284 1.00 93.62 105 GLU A O 1
ATOM 841 N N . ASP A 1 106 ? -17.239 3.702 13.302 1.00 91.56 106 ASP A N 1
ATOM 842 C CA . ASP A 1 106 ? -15.813 3.700 13.596 1.00 91.56 106 ASP A CA 1
ATOM 843 C C . ASP A 1 106 ? -15.001 3.980 12.296 1.00 91.56 106 ASP A C 1
ATOM 845 O O . ASP A 1 106 ? -14.047 4.758 12.268 1.00 91.56 106 ASP A O 1
ATOM 849 N N . SER A 1 107 ? -15.406 3.399 11.160 1.00 92.62 107 SER A N 1
ATOM 850 C CA . SER A 1 107 ? -14.733 3.652 9.875 1.00 92.62 107 SER A CA 1
ATOM 851 C C . SER A 1 107 ? -14.878 5.102 9.393 1.00 92.62 107 SER A C 1
ATOM 853 O O . SER A 1 107 ? -13.954 5.619 8.764 1.00 92.62 107 SER A O 1
ATOM 855 N N . LEU A 1 108 ? -16.008 5.761 9.669 1.00 94.75 108 LEU A N 1
ATOM 856 C CA . LEU A 1 108 ? -16.214 7.179 9.360 1.00 94.75 108 LEU A CA 1
ATOM 857 C C . LEU A 1 108 ? -15.326 8.065 10.233 1.00 94.75 108 LEU A C 1
ATOM 859 O O . LEU A 1 108 ? -14.720 9.003 9.715 1.00 94.75 108 LEU A O 1
ATOM 863 N N . GLU A 1 109 ? -15.201 7.750 11.520 1.00 93.50 109 GLU A N 1
ATOM 864 C CA . GLU A 1 109 ? -14.283 8.449 12.422 1.00 93.50 109 GLU A CA 1
ATOM 865 C C . GLU A 1 109 ? -12.840 8.341 11.925 1.00 93.50 109 GLU A C 1
ATOM 867 O O . GLU A 1 109 ? -12.158 9.355 11.799 1.00 93.50 109 GLU A O 1
ATOM 872 N N . LEU A 1 110 ? -12.394 7.137 11.543 1.00 93.44 110 LEU A N 1
ATOM 873 C CA . LEU A 1 110 ? -11.044 6.923 11.017 1.00 93.44 110 LEU A CA 1
ATOM 874 C C . LEU A 1 110 ? -10.773 7.731 9.737 1.00 93.44 110 LEU A C 1
ATOM 876 O O . LEU A 1 110 ? -9.669 8.240 9.556 1.00 93.44 110 LEU A O 1
ATOM 880 N N . GLN A 1 111 ? -11.756 7.859 8.841 1.00 95.25 111 GLN A N 1
ATOM 881 C CA . GLN A 1 111 ? -11.612 8.672 7.623 1.00 95.25 111 GLN A CA 1
ATOM 882 C C . GLN A 1 111 ? -11.513 10.176 7.918 1.00 95.25 111 GLN A C 1
ATOM 884 O O . GLN A 1 111 ? -10.970 10.913 7.097 1.00 95.25 111 GLN A O 1
ATOM 889 N N . ASN A 1 112 ? -12.016 10.624 9.070 1.00 96.00 112 ASN A N 1
ATOM 890 C CA . ASN A 1 112 ? -11.949 12.012 9.527 1.00 96.00 112 ASN A CA 1
ATOM 891 C C . ASN A 1 112 ? -10.853 12.241 10.589 1.00 96.00 112 ASN A C 1
ATOM 893 O O . ASN A 1 112 ? -10.809 13.313 11.190 1.00 96.00 112 ASN A O 1
ATOM 897 N N . ASP A 1 113 ? -9.970 11.266 10.835 1.00 95.06 113 ASP A N 1
ATOM 898 C CA . ASP A 1 113 ? -8.877 11.413 11.798 1.00 95.06 113 ASP A CA 1
ATOM 899 C C . ASP A 1 113 ? -7.874 12.474 11.311 1.00 95.06 113 ASP A C 1
ATOM 901 O O . ASP A 1 113 ? -7.196 12.317 10.293 1.00 95.06 113 ASP A O 1
ATOM 905 N N . GLU 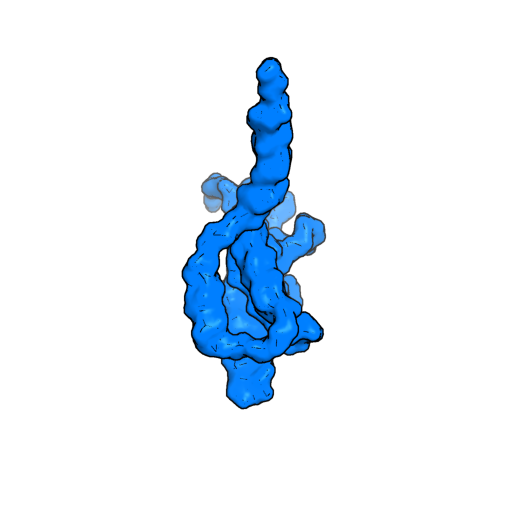A 1 114 ? -7.788 13.573 12.060 1.00 95.69 114 GLU A N 1
ATOM 906 C CA . GLU A 1 114 ? -6.868 14.692 11.817 1.00 95.69 114 GLU A CA 1
ATOM 907 C C . GLU A 1 114 ? -5.660 14.691 12.772 1.00 95.69 114 GLU A C 1
ATOM 909 O O . GLU A 1 114 ? -4.900 15.661 12.851 1.00 95.69 114 GLU A O 1
ATOM 914 N N . PHE A 1 115 ? -5.462 13.604 13.523 1.00 94.94 115 PHE A N 1
ATOM 915 C CA . PHE A 1 115 ? -4.422 13.536 14.538 1.00 94.94 115 PHE A CA 1
ATOM 916 C C . PHE A 1 115 ? -3.024 13.494 13.907 1.00 94.94 115 PHE A C 1
ATOM 918 O O . PHE A 1 115 ? -2.688 12.622 13.106 1.00 94.94 115 PHE A O 1
ATOM 925 N N . SER A 1 116 ? -2.151 14.411 14.331 1.00 94.94 116 SER A N 1
ATOM 926 C CA . SER A 1 116 ? -0.751 14.430 13.904 1.00 94.94 116 SER A CA 1
ATOM 927 C C . SER A 1 116 ? 0.146 13.731 14.924 1.00 94.94 116 SER A C 1
ATOM 929 O O . SER A 1 116 ? 0.545 14.324 15.929 1.00 94.94 116 SER A O 1
ATOM 931 N N . SER A 1 117 ? 0.523 12.480 14.637 1.00 92.12 117 SER A N 1
ATOM 932 C CA . SER A 1 117 ? 1.485 11.722 15.453 1.00 92.12 117 SER A CA 1
ATOM 933 C C . SER A 1 117 ? 2.852 12.408 15.530 1.00 92.12 117 SER A C 1
ATOM 935 O O . SER A 1 117 ? 3.495 12.415 16.580 1.00 92.12 117 SER A O 1
ATOM 937 N N . VAL A 1 118 ? 3.260 13.074 14.446 1.00 92.75 118 VAL A N 1
ATOM 938 C CA . VAL A 1 118 ? 4.473 13.898 14.408 1.00 92.75 118 VAL A CA 1
ATOM 939 C C . VAL A 1 118 ? 4.388 15.012 15.445 1.00 92.75 118 VAL A C 1
ATOM 941 O O . VAL A 1 118 ? 5.277 15.122 16.287 1.00 92.75 118 VAL A O 1
ATOM 944 N N . MET A 1 119 ? 3.308 15.799 15.445 1.00 95.06 119 MET A N 1
ATOM 945 C CA . MET A 1 119 ? 3.168 16.898 16.405 1.00 95.06 119 MET A CA 1
ATOM 946 C C . MET A 1 119 ? 3.010 16.388 17.833 1.00 95.06 119 MET A C 1
ATOM 948 O O . MET A 1 119 ? 3.619 16.958 18.728 1.00 95.06 119 MET A O 1
ATOM 952 N N . ALA A 1 120 ? 2.299 15.281 18.056 1.00 94.06 120 ALA A N 1
ATOM 953 C CA . ALA A 1 120 ? 2.220 14.662 19.377 1.00 94.06 120 ALA A CA 1
ATOM 954 C C . ALA A 1 120 ? 3.607 14.272 19.925 1.00 94.06 120 ALA A C 1
ATOM 956 O O . ALA A 1 120 ? 3.870 14.445 21.114 1.00 94.06 120 ALA A O 1
ATOM 957 N N . SER A 1 121 ? 4.515 13.804 19.060 1.00 92.69 121 SER A N 1
ATOM 958 C CA . SER A 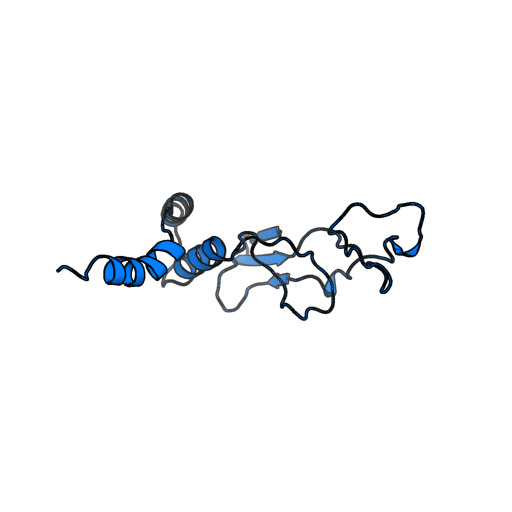1 121 ? 5.890 13.460 19.448 1.00 92.69 121 SER A CA 1
ATOM 959 C C . SER A 1 121 ? 6.800 14.678 19.659 1.00 92.69 121 SER A C 1
ATOM 961 O O . SER A 1 121 ? 7.694 14.644 20.506 1.00 92.69 121 SER A O 1
ATOM 963 N N . LEU A 1 122 ? 6.588 15.758 18.898 1.00 95.25 122 LEU A N 1
ATOM 964 C CA . LEU A 1 122 ? 7.431 16.955 18.936 1.00 95.25 122 LEU A CA 1
ATOM 965 C C . LEU A 1 122 ? 6.992 17.958 20.001 1.00 95.25 122 LEU A C 1
ATOM 967 O O . LEU A 1 122 ? 7.843 18.646 20.562 1.00 95.25 122 LEU A O 1
ATOM 971 N N . LEU A 1 123 ? 5.693 18.037 20.295 1.00 95.81 123 LEU A N 1
ATOM 972 C CA . LEU A 1 123 ? 5.111 19.060 21.159 1.00 95.81 123 LEU A CA 1
ATOM 973 C C . LEU A 1 123 ? 5.795 19.159 22.534 1.00 95.81 123 LEU A C 1
ATOM 975 O O . LEU A 1 123 ? 6.115 20.283 22.915 1.00 95.81 123 LEU A O 1
ATOM 979 N N . PRO A 1 124 ? 6.110 18.060 23.255 1.00 95.56 124 PRO A N 1
ATOM 980 C CA . PRO A 1 124 ? 6.821 18.163 24.531 1.00 95.56 124 PRO A CA 1
ATOM 981 C C . PRO A 1 124 ? 8.178 18.864 24.394 1.00 95.56 124 PRO A C 1
ATOM 983 O O . PRO A 1 124 ? 8.475 19.788 25.143 1.00 95.56 124 PRO A O 1
ATOM 986 N N .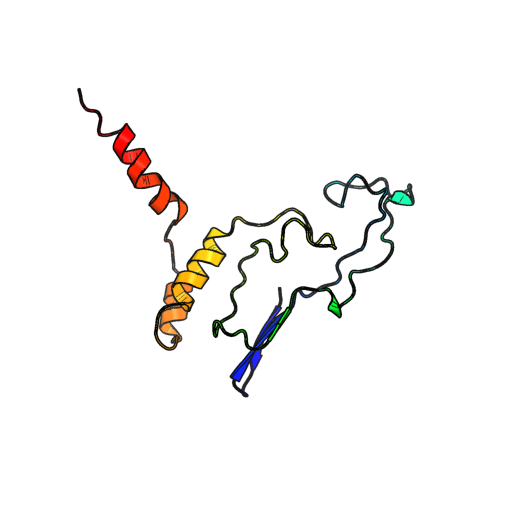 LYS A 1 125 ? 8.956 18.504 23.364 1.00 94.81 125 LYS A N 1
ATOM 987 C CA . LYS A 1 125 ? 10.264 19.117 23.090 1.00 94.81 125 LYS A CA 1
ATOM 988 C C . LYS A 1 125 ? 10.137 20.580 22.690 1.00 94.81 125 LYS A C 1
ATOM 990 O O . LYS A 1 125 ? 10.973 21.392 23.060 1.00 94.81 125 LYS A O 1
ATOM 995 N N . MET A 1 126 ? 9.107 20.922 21.919 1.00 94.81 126 MET A N 1
ATOM 996 C CA . MET A 1 126 ? 8.849 22.307 21.525 1.00 94.81 126 MET A CA 1
ATOM 997 C C . MET A 1 126 ? 8.479 23.164 22.736 1.00 94.81 126 MET A C 1
ATOM 999 O O . MET A 1 126 ? 8.972 24.279 22.856 1.00 94.81 126 MET A O 1
ATOM 1003 N N . LEU A 1 127 ? 7.655 22.640 23.647 1.00 95.25 127 LEU A N 1
ATOM 1004 C CA . LEU A 1 127 ? 7.271 23.342 24.869 1.00 95.25 127 LEU A CA 1
ATOM 1005 C C . LEU A 1 127 ? 8.463 23.560 25.802 1.00 95.25 127 LEU A C 1
ATOM 1007 O O . LEU A 1 127 ? 8.567 24.645 26.362 1.00 95.25 127 LEU A O 1
ATOM 1011 N N . GLU A 1 128 ? 9.394 22.609 25.920 1.00 94.50 128 GLU A N 1
ATOM 1012 C CA . GLU A 1 128 ? 10.646 22.804 26.673 1.00 94.50 128 GLU A CA 1
ATOM 1013 C C . GLU A 1 128 ? 11.434 24.028 26.180 1.00 94.50 128 GLU A C 1
ATOM 1015 O O . GLU A 1 128 ? 11.959 24.776 26.995 1.00 94.50 128 GLU A O 1
ATOM 1020 N N . GLN A 1 129 ? 11.462 24.285 24.866 1.00 91.38 129 GLN A N 1
ATOM 1021 C CA . GLN A 1 129 ? 12.173 25.442 24.296 1.00 91.38 129 GLN A CA 1
ATOM 1022 C C . GLN A 1 129 ? 11.467 26.784 24.535 1.00 91.38 129 GLN A C 1
ATOM 1024 O O . GLN A 1 129 ? 12.071 27.836 24.355 1.00 91.38 129 GLN A O 1
ATOM 1029 N N . VAL A 1 130 ? 10.181 26.758 24.889 1.00 88.00 130 VAL A N 1
ATOM 1030 C CA . VAL A 1 130 ? 9.373 27.960 25.168 1.00 88.00 130 VAL A CA 1
ATOM 1031 C C . VAL A 1 130 ? 9.194 28.166 26.678 1.00 88.00 130 VAL A C 1
ATOM 1033 O O . VAL A 1 130 ? 8.845 29.257 27.116 1.00 88.00 130 VAL A O 1
ATOM 1036 N N . SER A 1 131 ? 9.462 27.132 27.480 1.00 68.44 131 SER A N 1
ATOM 1037 C CA . SER A 1 131 ? 9.327 27.124 28.942 1.00 68.44 131 SER A CA 1
ATOM 1038 C C . SER A 1 131 ? 10.638 27.449 29.660 1.00 68.44 131 SER A C 1
ATOM 1040 O O . SER A 1 131 ? 10.800 27.043 30.809 1.00 68.44 131 SER A O 1
ATOM 1042 N N . ASP A 1 132 ? 11.548 28.171 29.004 1.00 59.97 132 ASP A N 1
ATOM 1043 C CA . ASP A 1 132 ? 12.692 28.834 29.639 1.00 59.97 132 ASP A CA 1
ATOM 1044 C C . ASP A 1 132 ? 12.372 30.339 29.708 1.00 59.97 132 ASP A C 1
ATOM 1046 O O . ASP A 1 132 ? 12.702 31.093 28.786 1.00 59.97 132 ASP A O 1
ATOM 1050 N N . PRO A 1 133 ? 11.594 30.786 30.714 1.00 56.69 133 PRO A N 1
ATOM 1051 C CA . PRO A 1 133 ? 11.411 32.196 30.962 1.00 56.69 133 PRO A CA 1
ATOM 1052 C C . PRO A 1 133 ? 12.648 32.704 31.703 1.00 56.69 133 PRO A C 1
ATOM 1054 O O . PRO A 1 133 ? 13.059 32.124 32.710 1.00 56.69 133 PRO A O 1
ATOM 1057 N N . GLU A 1 134 ? 13.201 33.821 31.237 1.00 48.31 134 GLU A N 1
ATOM 1058 C CA . GLU A 1 134 ? 13.792 34.773 32.185 1.00 48.31 134 GLU A CA 1
ATOM 1059 C C . GLU A 1 134 ? 12.842 35.038 33.367 1.00 48.31 134 GLU A C 1
ATOM 1061 O O . GLU A 1 134 ? 11.610 35.147 33.137 1.00 48.31 134 GLU A O 1
#

Secondary structure (DSSP, 8-state):
-EEEE-TTS-EEEE--S--EEEPTT-SSTTSS---TTSGGGSEEEE--GGGS-EEES-TTS----SS---S-TT-SS---S----THHHHHHHHHHHSSSPPPHHHHHHHHT----HHHHHHHHHHHHHH----

InterPro domains:
  IPR002692 Penicillin/GL-7-ACA/AHL/aculeacin-A acylase [PF01804] (1-129)
  IPR002692 Penicillin/GL-7-ACA/AHL/aculeacin-A acylase [PTHR34218] (1-131)
  IPR029055 Nucleophile aminohydrolases, N-terminal [G3DSA:3.60.20.10] (1-133)
  IPR029055 Nucleophile aminohydrolases, N-terminal [SSF56235] (1-129)

Sequence (134 aa):
NMVYADVEGNIGYVSAGRVPLRGADDDLHGLAPSPGWESRYDWIGYVPESAKPRSLNPREGFIATANQRIVPPDNAFDFGHDWVLPYRYERIREWLGGPGQRTLEDSLELQNDEFSSVMASLLPKMLEQVSDPE

Foldseek 3Di:
DDWDADPVGKIKDWPDDWAFAAAPQPPCLPVDDDPPVDCNGDGPGTDDRVLTDMDMCDPLRDDFDDQADRDDPPRPGDPDDDGDDCQLVVLVCVLSSDDDDDDPVSVVVNVVDPDDPPCVVCVVVVVVVVPDDD

Organism: Escherichia coli (NCBI:txid562)

Radius of gyration: 20.64 Å; chains: 1; bounding box: 44×51×59 Å

pLDDT: mean 93.37, std 6.9, range [48.31, 98.31]